Protein 1DP7 (pdb70)

Nearest PDB structures (foldseek):
  1dp7-assembly1_P-2  TM=1.013E+00  e=1.102E-14  unclassified
  7jgr-assembly1_G  TM=5.760E-01  e=4.473E+00  Drosophila melanogaster
  3l7w-assembly1_A-2  TM=4.446E-01  e=2.052E+00  Streptococcus mutans UA159
  2dqr-assembly1_B  TM=5.868E-01  e=4.473E+00  Bacillus subtilis

B-factor: mean 21.24, std 8.52, range [8.78, 52.01]

Secondary structure (DSSP, 8-state):
-HHHHHHHEEEEEEEEEEHHHHHHHHHHHHHHTT-PPP-HHHHHHHHHHHSTT-EEEEESSTT--EEEEEEEEE--

Foldseek 3Di:
DLVVCVQWKAFAPDDKDFLVVVVVVVVVVCVVVVHDDDDSVVVVVVVCVRYPDWDWDFDDDPPRTGIIGHGMDTPD

Structure (mmCIF, N/CA/C/O backbone):
data_1DP7
#
_entry.id   1DP7
#
_cell.length_a   72.843
_cell.length_b   42.752
_cell.length_c   52.277
_cell.angle_alpha   90.00
_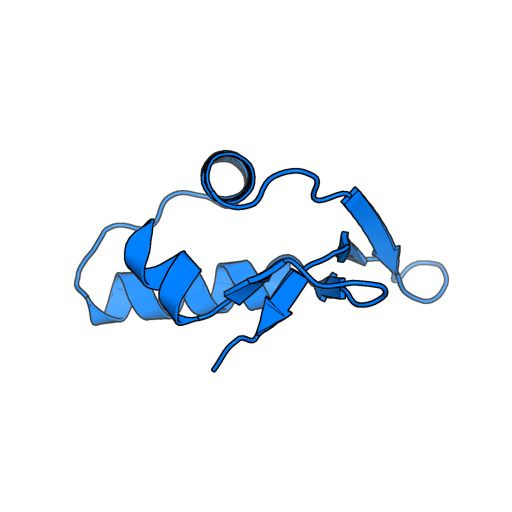cell.angle_beta   109.21
_cell.angle_gamma   90.00
#
_symmetry.space_group_name_H-M   'C 1 2 1'
#
loop_
_entity.id
_entity.type
_entity.pdbx_description
1 polymer "DNA (5'-D(*CP*GP*(BRU)P*TP*AP*CP*CP*AP*(BRU)P*GP*GP*TP*AP*AP*CP*G)-3')"
2 polymer 'MHC CLASS II TRANSCRIPTION FACTOR HRFX1'
3 non-polymer 1,2-ETHANEDIOL
4 non-polymer DI(HYDROXYETHYL)ETHER
5 water water
#
loop_
_atom_site.group_PDB
_atom_site.id
_atom_site.type_symbol
_atom_site.label_atom_id
_atom_site.label_alt_id
_atom_site.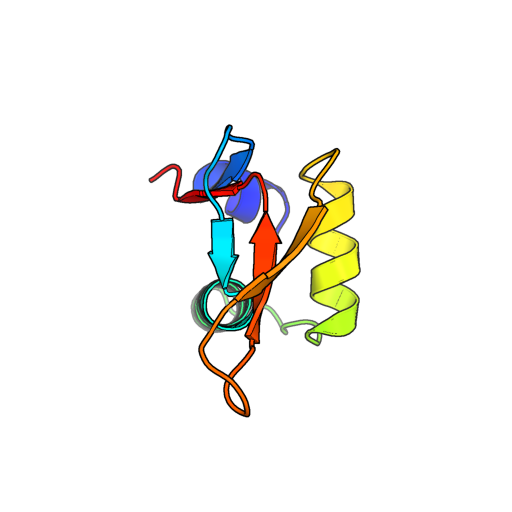label_comp_id
_atom_site.label_asym_id
_atom_site.label_entity_id
_atom_site.label_seq_id
_atom_site.pdbx_PDB_ins_code
_atom_site.Cartn_x
_atom_site.Cartn_y
_atom_site.Cartn_z
_atom_site.occupancy
_atom_site.B_iso_or_equiv
_atom_site.auth_seq_id
_atom_site.auth_comp_id
_atom_site.auth_asym_id
_atom_site.auth_atom_id
_atom_site.pdbx_PDB_model_num
ATOM 326 N N . THR B 2 1 ? 37.045 22.126 31.784 1.00 25.27 1 THR P N 1
ATOM 327 C CA . THR B 2 1 ? 36.359 21.757 33.035 1.00 25.04 1 THR P CA 1
ATOM 328 C C . THR B 2 1 ? 35.913 22.981 33.868 1.00 23.67 1 THR P C 1
ATOM 329 O O . THR B 2 1 ? 35.383 22.816 34.965 1.00 23.34 1 THR P O 1
ATOM 333 N N . VAL B 2 2 ? 36.137 24.196 33.354 1.00 23.34 2 VAL P N 1
ATOM 334 C CA . VAL B 2 2 ? 35.726 25.412 34.074 1.00 22.72 2 VAL P CA 1
ATOM 335 C C . VAL B 2 2 ? 34.212 25.408 34.320 1.00 22.10 2 VAL P C 1
ATOM 336 O O . VAL B 2 2 ? 33.740 25.595 35.441 1.00 22.39 2 VAL P O 1
ATOM 340 N N . GLN B 2 3 ? 33.420 25.152 33.277 1.00 21.16 3 GLN P N 1
ATOM 341 C CA . GLN B 2 3 ? 31.983 25.159 33.517 1.00 21.35 3 GLN P CA 1
ATOM 342 C C . GLN B 2 3 ? 31.529 24.000 34.405 1.00 19.33 3 GLN P C 1
ATOM 343 O O . GLN B 2 3 ? 30.632 24.138 35.232 1.00 21.33 3 GLN P O 1
ATOM 349 N N . TRP B 2 4 ? 32.170 22.833 34.281 1.00 20.67 4 TRP P N 1
ATOM 350 C CA . TRP B 2 4 ? 31.782 21.739 35.163 1.00 19.55 4 TRP P CA 1
ATOM 351 C C . TRP B 2 4 ? 32.047 22.189 36.662 1.00 17.95 4 TRP P C 1
ATOM 352 O O . TRP B 2 4 ? 31.256 21.915 37.582 1.00 18.83 4 TRP P O 1
ATOM 363 N N . LEU B 2 5 ? 33.164 22.857 36.891 1.00 17.27 5 LEU P N 1
ATOM 364 C CA . LEU B 2 5 ? 33.460 23.304 38.245 1.00 16.57 5 LEU P CA 1
ATOM 365 C C . LEU B 2 5 ? 32.387 24.279 38.719 1.00 16.96 5 LEU P C 1
ATOM 366 O O . LEU B 2 5 ? 31.843 24.139 39.797 1.00 18.02 5 LEU P O 1
ATOM 371 N N . LEU B 2 6 ? 32.085 25.245 37.882 1.00 18.66 6 LEU P N 1
ATOM 372 C CA . LEU B 2 6 ? 31.063 26.245 38.276 1.00 19.83 6 LEU P CA 1
ATOM 373 C C . LEU B 2 6 ? 29.680 25.637 38.502 1.00 20.71 6 LEU P C 1
ATOM 374 O O . LEU B 2 6 ? 28.905 26.115 39.356 1.00 21.78 6 LEU P O 1
ATOM 379 N N . ASP B 2 7 ? 29.350 24.574 37.755 1.00 21.80 7 ASP P N 1
ATOM 380 C CA . ASP B 2 7 ? 28.063 23.878 37.894 1.00 21.61 7 ASP P CA 1
ATOM 381 C C . ASP B 2 7 ? 27.975 23.007 39.132 1.00 21.85 7 ASP P C 1
ATOM 382 O O . ASP B 2 7 ? 26.908 22.749 39.644 1.00 22.34 7 ASP P O 1
ATOM 387 N N . ASN B 2 8 ? 29.118 22.596 39.662 1.00 19.47 8 ASN P N 1
ATOM 388 C CA . ASN B 2 8 ? 29.110 21.727 40.791 1.00 19.97 8 ASN P CA 1
ATOM 389 C C . ASN B 2 8 ? 29.596 22.325 42.115 1.00 18.36 8 ASN P C 1
ATOM 390 O O . ASN B 2 8 ? 29.268 21.772 43.174 1.00 18.95 8 ASN P O 1
ATOM 395 N N . TYR B 2 9 ? 30.323 23.447 42.064 1.00 17.18 9 TYR P N 1
ATOM 396 C CA . TYR B 2 9 ? 30.867 24.053 43.298 1.00 17.84 9 TYR P CA 1
ATOM 397 C C . TYR B 2 9 ? 30.744 25.567 43.244 1.00 18.03 9 TYR P C 1
ATOM 398 O O . TYR B 2 9 ? 30.596 26.126 42.168 1.00 18.24 9 TYR P O 1
ATOM 407 N N . GLU B 2 10 ? 30.841 26.205 44.419 1.00 18.13 10 GLU P N 1
ATOM 408 C CA . GLU B 2 10 ? 30.785 27.670 44.512 1.00 19.17 10 GLU P CA 1
ATOM 409 C C . GLU B 2 10 ? 31.532 28.134 45.754 1.00 18.22 10 GLU P C 1
ATOM 410 O O . GLU B 2 10 ? 31.622 27.391 46.720 1.00 17.94 10 GLU P O 1
ATOM 416 N N . THR B 2 11 ? 32.034 29.361 45.705 1.00 18.58 11 THR P N 1
ATOM 417 C CA . THR B 2 11 ? 32.732 29.969 46.846 1.00 18.34 11 THR P CA 1
ATOM 418 C C . THR B 2 11 ? 31.635 30.179 47.870 1.00 17.71 11 THR P C 1
ATOM 419 O O . THR B 2 11 ? 30.445 30.383 47.532 1.00 17.45 11 THR P O 1
ATOM 423 N N . ALA B 2 12 ? 32.021 30.089 49.140 1.00 16.44 12 ALA P N 1
ATOM 424 C CA . ALA B 2 12 ? 31.051 30.223 50.214 1.00 17.19 12 ALA P CA 1
ATOM 425 C C . ALA B 2 12 ? 31.827 30.561 51.467 1.00 17.15 12 ALA P C 1
ATOM 426 O O . ALA B 2 12 ? 33.040 30.405 51.497 1.00 17.72 12 ALA P O 1
ATOM 428 N N . GLU B 2 13 ? 31.117 30.981 52.501 1.00 16.14 13 GLU P N 1
ATOM 429 C CA . GLU B 2 13 ? 31.710 31.385 53.727 1.00 16.51 13 GLU P CA 1
ATOM 430 C C . GLU B 2 13 ? 31.673 30.385 54.841 1.00 15.56 13 GLU P C 1
ATOM 431 O O . GLU B 2 13 ? 30.686 29.684 55.040 1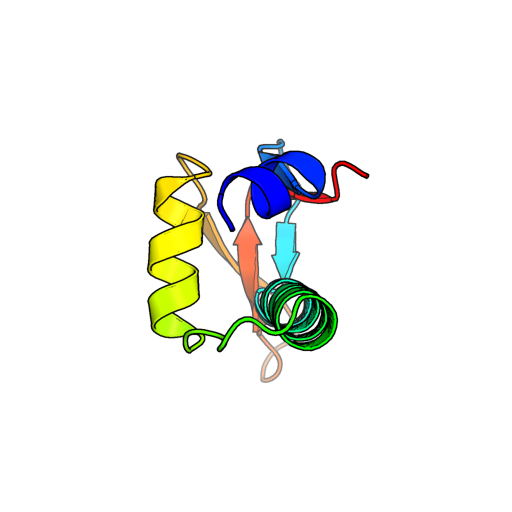.00 15.47 13 GLU P O 1
ATOM 437 N N . GLY B 2 14 ? 32.821 30.225 55.475 1.00 14.42 14 GLY P N 1
ATOM 438 C CA . GLY B 2 14 ? 32.894 29.400 56.667 1.00 17.01 14 GLY P CA 1
ATOM 439 C C . GLY B 2 14 ? 32.808 27.895 56.504 1.00 17.74 14 GLY P C 1
ATOM 440 O O . GLY B 2 14 ? 32.624 27.184 57.498 1.00 19.25 14 GLY P O 1
ATOM 441 N N . VAL B 2 15 ? 32.976 27.419 55.287 1.00 16.73 15 VAL P N 1
ATOM 442 C CA . VAL B 2 15 ? 32.907 25.985 55.023 1.00 16.80 15 VAL P CA 1
ATOM 443 C C . VAL B 2 15 ? 34.080 25.550 54.145 1.00 15.23 15 VAL P C 1
ATOM 444 O O . VAL B 2 15 ? 34.688 26.344 53.442 1.00 15.74 15 VAL P O 1
ATOM 448 N N . SER B 2 16 ? 34.452 24.294 54.247 1.00 16.61 16 SER P N 1
ATOM 449 C CA . SER B 2 16 ? 35.563 23.791 53.443 1.00 17.14 16 SER P CA 1
ATOM 450 C C . SER B 2 16 ? 35.247 22.394 52.898 1.00 16.84 16 SER P C 1
ATOM 451 O O . SER B 2 16 ? 34.280 21.728 53.330 1.00 18.24 16 SER P O 1
ATOM 454 N N . LEU B 2 17 ? 36.071 21.972 51.951 1.00 15.24 17 LEU P N 1
ATOM 455 C CA . LEU B 2 17 ? 35.973 20.648 51.308 1.00 14.95 17 LEU P CA 1
ATOM 456 C C . LEU B 2 17 ? 37.339 20.015 51.253 1.00 13.31 17 LEU P C 1
ATOM 457 O O . LEU B 2 17 ? 38.316 20.682 50.977 1.00 14.20 17 LEU P O 1
ATOM 462 N N . PRO B 2 18 ? 37.446 18.713 51.564 1.00 13.40 18 PRO P N 1
ATOM 463 C CA . PRO B 2 18 ? 38.753 18.096 51.491 1.00 13.33 18 PRO P CA 1
ATOM 464 C C . PRO B 2 18 ? 39.209 18.150 50.036 1.00 12.22 18 PRO P C 1
ATOM 465 O O . PRO B 2 18 ? 38.367 17.908 49.114 1.00 13.60 18 PRO P O 1
ATOM 469 N N . ARG B 2 19 ? 40.500 18.394 49.799 1.00 12.34 19 ARG P N 1
ATOM 470 C CA . ARG B 2 19 ? 40.955 18.432 48.420 1.00 12.65 19 ARG P CA 1
ATOM 471 C C . ARG B 2 19 ? 40.802 17.105 47.701 1.00 14.62 19 ARG P C 1
ATOM 472 O O . ARG B 2 19 ? 40.443 17.063 46.512 1.00 15.40 19 ARG P O 1
ATOM 480 N N . SER B 2 20 ? 41.026 15.996 48.417 1.00 13.88 20 SER P N 1
ATOM 481 C CA . SER B 2 20 ? 40.935 14.676 47.751 1.00 15.79 20 SER P CA 1
ATOM 482 C C . SER B 2 20 ? 39.544 14.336 47.163 1.00 15.40 20 SER P C 1
ATOM 483 O O . SER B 2 20 ? 39.445 13.819 46.050 1.00 15.02 20 SER P O 1
ATOM 486 N N . THR B 2 21 ? 38.501 14.615 47.919 1.00 16.72 21 THR P N 1
ATOM 487 C CA . THR B 2 21 ? 37.185 14.222 47.406 1.00 17.91 21 THR P CA 1
ATOM 488 C C . THR B 2 21 ? 36.828 15.119 46.229 1.00 17.48 21 THR P C 1
ATOM 489 O O . THR B 2 21 ? 36.221 14.657 45.274 1.00 17.52 21 THR P O 1
ATOM 493 N N . LEU B 2 22 ? 37.276 16.370 46.243 1.00 17.07 22 LEU P N 1
ATOM 494 C CA . LEU B 2 22 ? 37.005 17.232 45.109 1.00 15.01 22 LEU P CA 1
ATOM 495 C C . LEU B 2 22 ? 37.775 16.711 43.872 1.00 12.49 22 LEU P C 1
ATOM 496 O O . LEU B 2 22 ? 37.184 16.582 42.780 1.00 11.61 22 LEU P O 1
ATOM 501 N N . TYR B 2 23 ? 39.065 16.359 44.031 1.00 10.83 23 TYR P N 1
ATOM 502 C CA . TYR B 2 23 ? 39.831 15.865 42.904 1.00 11.39 23 TYR P CA 1
ATOM 503 C C . TYR B 2 23 ? 39.247 14.513 42.467 1.00 11.65 23 TYR P C 1
ATOM 504 O O . TYR B 2 23 ? 39.166 14.236 41.274 1.00 12.79 23 TYR P O 1
ATOM 513 N N . ASN B 2 24 ? 38.844 13.701 43.444 1.00 13.14 24 ASN P N 1
ATOM 514 C CA . ASN B 2 24 ? 38.220 12.426 43.093 1.00 13.57 24 ASN P CA 1
ATOM 515 C C . ASN B 2 24 ? 36.944 12.609 42.251 1.00 13.72 24 ASN P C 1
ATOM 516 O O . ASN B 2 24 ? 36.686 11.827 41.332 1.00 14.74 24 ASN P O 1
ATOM 521 N N . HIS B 2 25 ? 36.140 13.622 42.557 1.00 13.00 25 HIS P N 1
ATOM 522 C CA . HIS B 2 25 ? 34.951 13.883 41.768 1.00 13.16 25 HIS P CA 1
ATOM 523 C C . HIS B 2 25 ? 35.399 14.295 40.348 1.00 13.71 25 HIS P C 1
ATOM 524 O O . HIS B 2 25 ? 34.831 13.891 39.320 1.00 13.63 25 HIS P O 1
ATOM 531 N N . TYR B 2 26 ? 36.404 15.173 40.271 1.00 12.62 26 TYR P N 1
ATOM 532 C CA . TYR B 2 26 ? 36.913 15.565 38.951 1.00 13.51 26 TYR P CA 1
ATOM 533 C C . TYR B 2 26 ? 37.374 14.350 38.129 1.00 14.58 26 TYR P C 1
ATOM 534 O O . TYR B 2 26 ? 37.182 14.308 36.900 1.00 15.27 26 TYR P O 1
ATOM 543 N N . LEU B 2 27 ? 38.014 13.375 38.773 1.00 15.45 27 LEU P N 1
ATOM 544 C CA . LEU B 2 27 ? 38.486 12.220 38.027 1.00 16.84 27 LEU P CA 1
ATOM 545 C C . LEU B 2 27 ? 37.305 11.413 37.481 1.00 17.76 27 LEU P C 1
ATOM 546 O O . LEU B 2 27 ? 37.384 10.847 36.382 1.00 18.66 27 LEU P O 1
ATOM 551 N N . LEU B 2 28 ? 36.209 11.354 38.230 1.00 18.66 28 LEU P N 1
ATOM 552 C CA . LEU B 2 28 ? 35.038 10.626 37.683 1.00 21.11 28 LEU P CA 1
ATOM 553 C C . LEU B 2 28 ? 34.469 11.374 36.485 1.00 22.35 28 LEU P C 1
ATOM 554 O O . LEU B 2 28 ? 34.100 10.781 35.453 1.00 23.94 28 LEU P O 1
ATOM 559 N N . HIS B 2 29 ? 34.368 12.695 36.607 1.00 22.20 29 HIS P N 1
ATOM 560 C CA . HIS B 2 29 ? 33.863 13.509 35.528 1.00 21.88 29 HIS P CA 1
ATOM 561 C C . HIS B 2 29 ? 34.713 13.321 34.298 1.00 22.92 29 HIS P C 1
ATOM 562 O O . HIS B 2 29 ? 34.193 13.181 33.180 1.00 21.07 29 HIS P O 1
ATOM 569 N N . SER B 2 30 ? 36.029 13.324 34.486 1.00 22.26 30 SER P N 1
ATOM 570 C CA . SER B 2 30 ? 36.943 13.195 33.377 1.00 23.87 30 SER P CA 1
ATOM 571 C C . SER B 2 30 ? 36.737 11.838 32.692 1.00 26.09 30 SER P C 1
ATOM 572 O O . SER B 2 30 ? 36.600 11.766 31.466 1.00 27.18 30 SER P O 1
ATOM 575 N N . GLN B 2 31 ? 36.698 10.781 33.488 1.00 27.21 31 GLN P N 1
ATOM 576 C CA . GLN B 2 31 ? 36.521 9.429 32.954 1.00 30.19 31 GLN P CA 1
ATOM 577 C C . GLN B 2 31 ? 35.178 9.317 32.249 1.00 31.69 31 GLN P C 1
ATOM 578 O O . GLN B 2 31 ? 35.091 8.784 31.143 1.00 32.16 31 GLN P O 1
ATOM 584 N N . GLU B 2 32 ? 34.131 9.812 32.888 1.00 32.85 32 GLU P N 1
ATOM 585 C CA . GLU B 2 32 ? 32.816 9.734 32.284 1.00 35.12 32 GLU P CA 1
ATOM 586 C C . GLU B 2 32 ? 32.681 10.514 31.001 1.00 35.56 32 GLU P C 1
ATOM 587 O O . GLU B 2 32 ? 31.945 10.092 30.102 1.00 36.30 32 GLU P O 1
ATOM 593 N N . GLN B 2 33 ? 33.383 11.635 30.896 1.00 35.71 33 GLN P N 1
ATOM 594 C CA . GLN B 2 33 ? 33.313 12.451 29.691 1.00 36.04 33 GLN P CA 1
ATOM 595 C C . GLN B 2 33 ? 34.437 12.160 28.700 1.00 35.98 33 GLN P C 1
ATOM 596 O O . GLN B 2 33 ? 34.602 12.892 27.729 1.00 36.94 33 GLN P O 1
ATOM 602 N N . LYS B 2 34 ? 35.193 11.093 28.935 1.00 36.06 34 LYS P N 1
ATOM 603 C CA . LYS B 2 34 ? 36.309 10.731 28.056 1.00 36.35 34 LYS P CA 1
ATOM 604 C C . LYS B 2 34 ? 37.315 11.850 27.880 1.00 36.26 34 LYS P C 1
ATOM 605 O O . LYS B 2 34 ? 37.736 12.146 26.753 1.00 36.20 34 LYS P O 1
ATOM 611 N N . LEU B 2 35 ? 37.703 12.481 28.989 1.00 35.99 35 LEU P N 1
ATOM 612 C CA . LEU B 2 35 ? 38.690 13.570 28.974 1.00 35.02 35 LEU P CA 1
ATOM 613 C C . LEU B 2 35 ? 39.903 13.067 29.766 1.00 34.11 35 LEU P C 1
ATOM 614 O O . LEU B 2 35 ? 39.728 12.395 30.773 1.00 33.01 35 LEU P O 1
ATOM 619 N N . GLU B 2 36 ? 41.127 13.354 29.328 1.00 33.47 36 GLU P N 1
ATOM 620 C CA . GLU B 2 36 ? 42.274 12.857 30.091 1.00 32.45 36 GLU P CA 1
ATOM 621 C C . GLU B 2 36 ? 42.476 13.804 31.273 1.00 29.15 36 GLU P C 1
ATOM 622 O O . GLU B 2 36 ? 42.683 14.996 31.109 1.00 28.21 36 GLU P O 1
ATOM 628 N N . PRO B 2 37 ? 42.383 13.270 32.486 1.00 27.06 37 PRO P N 1
ATOM 629 C CA . PRO B 2 37 ? 42.542 14.095 33.695 1.00 23.84 37 PRO P CA 1
ATOM 630 C C . PRO B 2 37 ? 43.928 14.626 33.917 1.00 21.62 37 PRO P C 1
ATOM 631 O O . PRO B 2 37 ? 44.886 13.948 33.598 1.00 22.03 37 PRO P O 1
ATOM 635 N N . VAL B 2 38 ? 44.014 15.837 34.471 1.00 18.10 38 VAL P N 1
ATOM 636 C CA . VAL B 2 38 ? 45.318 16.428 34.815 1.00 17.45 38 VAL P CA 1
ATOM 637 C C . VAL B 2 38 ? 45.615 15.908 36.218 1.00 15.76 38 VAL P C 1
ATOM 638 O O . VAL B 2 38 ? 44.742 15.354 36.863 1.00 17.17 38 VAL P O 1
ATOM 642 N N . ASN B 2 39 ? 46.854 16.071 36.684 1.00 15.97 39 ASN P N 1
ATOM 643 C CA . ASN B 2 39 ? 47.181 15.579 38.004 1.00 14.56 39 ASN P CA 1
ATOM 644 C C . ASN B 2 39 ? 46.706 16.557 39.105 1.00 13.17 39 ASN P C 1
ATOM 645 O O . ASN B 2 39 ? 46.143 17.640 38.835 1.00 11.95 39 ASN P O 1
ATOM 650 N N . ALA B 2 40 ? 46.875 16.161 40.363 1.00 12.26 40 ALA P N 1
ATOM 651 C CA . ALA B 2 40 ? 46.355 16.962 41.488 1.00 11.11 40 ALA P CA 1
ATOM 652 C C . ALA B 2 40 ? 46.977 18.359 41.568 1.00 11.38 40 ALA P C 1
ATOM 653 O O . ALA B 2 40 ? 46.259 19.304 41.877 1.00 11.71 40 ALA P O 1
ATOM 655 N N . ALA B 2 41 ? 48.257 18.508 41.233 1.00 11.31 41 ALA P N 1
ATOM 656 C CA . ALA B 2 41 ? 48.894 19.818 41.285 1.00 12.75 41 ALA P CA 1
ATOM 657 C C . ALA B 2 41 ? 48.279 20.729 40.189 1.00 11.98 41 ALA P C 1
ATOM 658 O O . ALA B 2 41 ? 47.929 21.894 40.437 1.00 12.30 41 ALA P O 1
ATOM 660 N N . SER B 2 42 ? 48.170 20.187 38.973 1.00 12.71 42 SER P N 1
ATOM 661 C CA . SER B 2 42 ? 47.584 20.939 37.866 1.00 13.18 42 SER P CA 1
ATOM 662 C C . SER B 2 42 ? 46.126 21.275 38.192 1.00 13.60 42 SER P C 1
ATOM 663 O O . SER B 2 42 ? 45.633 22.364 37.867 1.00 14.20 42 SER P O 1
ATOM 666 N N . PHE B 2 43 ? 45.434 20.358 38.861 1.00 12.40 43 PHE P N 1
ATOM 667 C CA . PHE B 2 43 ? 44.042 20.635 39.216 1.00 13.37 43 PHE P CA 1
ATOM 668 C C . PHE B 2 43 ? 43.993 21.773 40.222 1.00 12.35 43 PHE P C 1
ATOM 669 O O . PHE B 2 43 ? 43.047 22.583 40.195 1.00 12.60 43 PHE P O 1
ATOM 677 N N . GLY B 2 44 ? 44.968 21.851 41.129 1.00 12.44 44 GLY P N 1
ATOM 678 C CA . GLY B 2 44 ? 44.992 22.978 42.057 1.00 11.30 44 GLY P CA 1
ATOM 679 C C . GLY B 2 44 ? 45.146 24.286 41.265 1.00 12.43 44 GLY P C 1
ATOM 680 O O . GLY B 2 44 ? 44.552 25.306 41.638 1.00 13.11 44 GLY P O 1
ATOM 681 N N . LYS B 2 45 ? 45.948 24.258 40.201 1.00 12.05 45 LYS P N 1
ATOM 682 C CA . LYS B 2 45 ? 46.105 25.506 39.414 1.00 14.20 45 LYS P CA 1
ATOM 683 C C . LYS B 2 45 ? 44.774 25.852 38.780 1.00 15.06 45 LYS P C 1
ATOM 684 O O . LYS B 2 45 ? 44.349 26.996 38.800 1.00 17.14 45 LYS P O 1
ATOM 690 N N . LEU B 2 46 ? 44.094 24.844 38.268 1.00 13.67 46 LEU P N 1
ATOM 691 C CA . LEU B 2 46 ? 42.802 25.094 37.594 1.00 16.73 46 LEU P CA 1
ATOM 692 C C . LEU B 2 46 ? 41.757 25.654 38.566 1.00 17.23 46 LEU P C 1
ATOM 693 O O . LEU B 2 46 ? 41.103 26.688 38.297 1.00 19.71 46 LEU P O 1
ATOM 698 N N . ILE B 2 47 ? 41.625 25.047 39.739 1.00 18.13 47 ILE P N 1
ATOM 699 C CA . ILE B 2 47 ? 40.561 25.476 40.603 1.00 18.74 47 ILE P CA 1
ATOM 700 C C . ILE B 2 47 ? 40.798 26.862 41.139 1.00 19.98 47 ILE P C 1
ATOM 701 O O . ILE B 2 47 ? 39.832 27.590 41.365 1.00 19.78 47 ILE P O 1
ATOM 706 N N . ARG B 2 48 ? 42.048 27.241 41.322 1.00 20.20 48 ARG P N 1
ATOM 707 C CA . ARG B 2 48 ? 42.306 28.599 41.818 1.00 22.26 48 ARG P CA 1
ATOM 708 C C . ARG B 2 48 ? 42.136 29.618 40.699 1.00 23.17 48 ARG P C 1
ATOM 709 O O . ARG B 2 48 ? 42.042 30.826 40.970 1.00 23.82 48 ARG P O 1
ATOM 717 N N . SER B 2 49 ? 42.073 29.158 39.448 1.00 22.50 49 SER P N 1
ATOM 718 C CA . SER B 2 49 ? 41.867 30.107 38.335 1.00 22.72 49 SER P CA 1
ATOM 719 C C . SER B 2 49 ? 40.367 30.332 38.184 1.00 21.84 49 SER P C 1
ATOM 720 O O . SER B 2 49 ? 39.948 31.250 37.470 1.00 24.72 49 SER P O 1
ATOM 723 N N . VAL B 2 50 ? 39.562 29.497 38.830 1.00 20.55 50 VAL P N 1
ATOM 724 C CA . VAL B 2 50 ? 38.110 29.559 38.745 1.00 20.62 50 VAL P CA 1
ATOM 725 C C . VAL B 2 50 ? 37.478 30.171 39.983 1.00 21.70 50 VAL P C 1
ATOM 726 O O . VAL B 2 50 ? 36.576 31.007 39.867 1.00 23.26 50 VAL P O 1
ATOM 730 N N . PHE B 2 51 ? 37.918 29.728 41.162 1.00 20.82 51 PHE P N 1
ATOM 731 C CA . PHE B 2 51 ? 37.393 30.226 42.419 1.00 22.00 51 PHE P CA 1
ATOM 732 C C . PHE B 2 51 ? 38.432 31.099 43.080 1.00 24.54 51 PHE P C 1
ATOM 733 O O . PHE B 2 51 ? 39.457 30.628 43.523 1.00 24.79 51 PHE P O 1
ATOM 741 N N . MET B 2 52 ? 38.138 32.389 43.138 1.00 25.84 52 MET P N 1
ATOM 742 C CA . MET B 2 52 ? 39.049 33.374 43.706 1.00 27.36 52 MET P CA 1
ATOM 743 C C . MET B 2 52 ? 39.050 33.361 45.214 1.00 25.41 52 MET P C 1
ATOM 744 O O . MET B 2 52 ? 38.008 33.217 45.820 1.00 26.73 52 MET P O 1
ATOM 749 N N . GLY B 2 53 ? 40.209 33.514 45.840 1.00 24.14 53 GLY P N 1
ATOM 750 C CA . GLY B 2 53 ? 40.230 33.604 47.293 1.00 22.46 53 GLY P CA 1
ATOM 751 C C . GLY B 2 53 ? 40.191 32.342 48.136 1.00 21.75 53 GLY P C 1
ATOM 752 O O . GLY B 2 53 ? 39.993 32.412 49.366 1.00 21.11 53 GLY P O 1
ATOM 753 N N . LEU B 2 54 ? 40.383 31.184 47.520 1.00 20.72 54 LEU P N 1
ATOM 754 C CA . LEU B 2 54 ? 40.356 29.981 48.330 1.00 21.19 54 LEU P CA 1
ATOM 755 C C . LEU B 2 54 ? 41.546 29.964 49.289 1.00 21.35 54 LEU P C 1
ATOM 756 O O . LEU B 2 54 ? 42.642 30.387 48.936 1.00 22.46 54 LEU P O 1
ATOM 761 N N . ARG B 2 55 ? 41.317 29.480 50.491 1.00 20.11 55 ARG P N 1
ATOM 762 C CA . ARG B 2 55 ? 42.366 29.384 51.503 1.00 20.04 55 ARG P CA 1
ATOM 763 C C . ARG B 2 55 ? 42.722 27.922 51.781 1.00 19.51 55 ARG P C 1
ATOM 764 O O . ARG B 2 55 ? 41.988 26.991 51.409 1.00 20.08 55 ARG P O 1
ATOM 772 N N . THR B 2 56 ? 43.887 27.718 52.362 1.00 18.65 56 THR P N 1
ATOM 773 C CA . THR B 2 56 ? 44.337 26.365 52.623 1.00 18.16 56 THR P CA 1
ATOM 774 C C . THR B 2 56 ? 44.197 26.062 54.091 1.00 17.03 56 THR P C 1
ATOM 775 O O . THR B 2 56 ? 44.601 26.873 54.910 1.00 17.72 56 THR P O 1
ATOM 779 N N . ARG B 2 57 ? 43.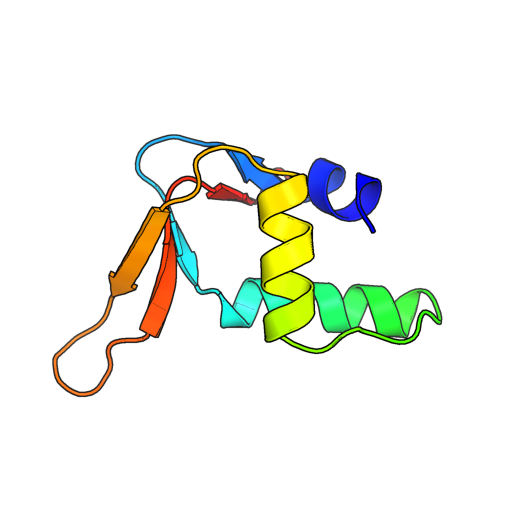579 24.923 54.448 1.00 13.87 57 ARG P N 1
ATOM 780 C CA . ARG B 2 57 ? 43.568 24.501 55.841 1.00 14.38 57 ARG P CA 1
ATOM 781 C C . ARG B 2 57 ? 43.912 23.012 55.821 1.00 12.85 57 ARG P C 1
ATOM 782 O O . ARG B 2 57 ? 43.816 22.365 54.752 1.00 13.01 57 ARG P O 1
ATOM 790 N N . ARG B 2 58 ? 44.360 22.489 56.976 1.00 12.20 58 ARG P N 1
ATOM 791 C CA . ARG B 2 58 ? 44.642 21.077 57.124 1.00 11.61 58 ARG P CA 1
ATOM 792 C C . ARG B 2 58 ? 43.918 20.682 58.375 1.00 12.43 5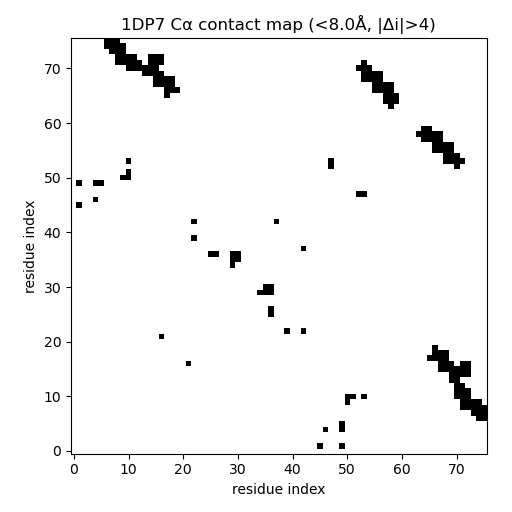8 ARG P C 1
ATOM 793 O O . ARG B 2 58 ? 44.311 21.059 59.493 1.00 13.95 58 ARG P O 1
ATOM 801 N N . LEU B 2 59 ? 42.835 19.945 58.156 1.00 12.48 59 LEU P N 1
ATOM 802 C CA . LEU B 2 59 ? 41.908 19.555 59.197 1.00 13.25 59 LEU P CA 1
ATOM 803 C C . LEU B 2 59 ? 42.019 18.126 59.524 1.00 15.02 59 LEU P C 1
ATOM 804 O O . LEU B 2 59 ? 42.239 17.284 58.617 1.00 16.80 59 LEU P O 1
ATOM 809 N N . GLY B 2 60 ? 41.844 17.825 60.801 1.00 14.98 60 GLY P N 1
ATOM 810 C CA . GLY B 2 60 ? 41.946 16.448 61.260 1.00 16.01 60 GLY P CA 1
ATOM 811 C C . GLY B 2 60 ? 42.685 16.361 62.583 1.00 17.27 60 GLY P C 1
ATOM 812 O O . GLY B 2 60 ? 43.378 17.332 62.956 1.00 16.42 60 GLY P O 1
ATOM 813 N N . THR B 2 61 ? 42.620 15.199 63.258 1.00 18.39 61 THR P N 1
ATOM 814 C CA . THR B 2 61 ? 43.317 15.034 64.527 1.00 18.85 61 THR P CA 1
ATOM 815 C C . THR B 2 61 ? 44.800 14.834 64.278 1.00 18.61 61 THR P C 1
ATOM 816 O O . THR B 2 61 ? 45.236 14.595 63.146 1.00 18.79 61 THR P O 1
ATOM 820 N N . ARG B 2 62 ? 45.620 14.958 65.313 1.00 18.94 62 ARG P N 1
ATOM 821 C CA . ARG B 2 62 ? 47.045 14.796 65.108 1.00 19.17 62 ARG P CA 1
ATOM 822 C C . ARG B 2 62 ? 47.420 13.523 64.362 1.00 19.39 62 ARG P C 1
ATOM 823 O O . ARG B 2 62 ? 46.915 12.435 64.675 1.00 21.28 62 ARG P O 1
ATOM 831 N N . GLY B 2 63 ? 48.319 13.674 63.395 1.00 18.83 63 GLY P N 1
ATOM 832 C CA . GLY B 2 63 ? 48.792 12.571 62.577 1.00 20.08 63 GLY P CA 1
ATOM 833 C C . GLY B 2 63 ? 47.842 12.258 61.443 1.00 19.70 63 GLY P C 1
ATOM 834 O O . GLY B 2 63 ? 48.168 11.447 60.568 1.00 21.29 63 GLY P O 1
ATOM 835 N N . ASN B 2 64 ? 46.700 12.943 61.439 1.00 19.06 64 ASN P N 1
ATOM 836 C CA . ASN B 2 64 ? 45.662 12.668 60.437 1.00 19.07 64 ASN P CA 1
ATOM 837 C C . ASN B 2 64 ? 45.1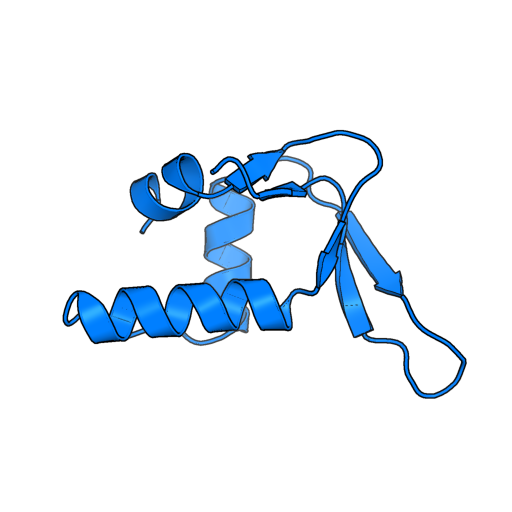85 13.900 59.704 1.00 17.05 64 ASN P C 1
ATOM 838 O O . ASN B 2 64 ? 44.112 13.868 59.081 1.00 17.90 64 ASN P O 1
ATOM 843 N N . SER B 2 65 ? 45.926 15.000 59.783 1.00 15.86 65 SER P N 1
ATOM 844 C CA . SER B 2 65 ? 45.547 16.244 59.086 1.00 15.99 65 SER P CA 1
ATOM 845 C C . SER B 2 65 ? 45.511 16.020 57.557 1.00 13.76 65 SER P C 1
ATOM 846 O O . SER B 2 65 ? 46.440 15.423 56.985 1.00 16.97 65 SER P O 1
ATOM 849 N N . LYS B 2 66 ? 44.489 16.596 56.909 1.00 13.76 66 LYS P N 1
ATOM 850 C CA . LYS B 2 66 ? 44.351 16.499 55.453 1.00 13.41 66 LYS P CA 1
ATOM 851 C C . LYS B 2 66 ? 44.006 17.841 54.873 1.00 12.74 66 LYS P C 1
ATOM 852 O O . LYS B 2 66 ? 43.270 18.629 55.496 1.00 14.04 66 LYS P O 1
ATOM 858 N N . TYR B 2 67 ? 44.581 18.133 53.722 1.00 10.47 67 TYR P N 1
ATOM 859 C CA . TYR B 2 67 ? 44.313 19.433 53.106 1.00 10.38 67 TYR P CA 1
ATOM 860 C C . TYR B 2 67 ? 42.901 19.635 52.658 1.00 10.86 67 TYR P C 1
ATOM 861 O O . TYR B 2 67 ? 42.263 18.714 52.116 1.00 11.88 67 TYR P O 1
ATOM 870 N N . HIS B 2 68 ? 42.413 20.858 52.892 1.00 11.57 68 HIS P N 1
ATOM 871 C CA . HIS B 2 68 ? 41.071 21.320 52.484 1.00 13.04 68 HIS P CA 1
ATOM 872 C C . HIS B 2 68 ? 41.181 22.642 51.737 1.00 14.07 68 HIS P C 1
ATOM 873 O O . HIS B 2 68 ? 42.092 23.463 51.965 1.00 15.82 68 HIS P O 1
ATOM 880 N N . TYR B 2 69 ? 40.237 22.856 50.825 1.00 13.39 69 TYR P N 1
ATOM 881 C CA . TYR B 2 69 ? 40.101 24.155 50.153 1.00 14.20 69 TYR P CA 1
ATOM 882 C C . TYR B 2 69 ? 39.059 24.827 51.072 1.00 14.66 69 TYR P C 1
ATOM 883 O O . TYR B 2 69 ? 37.939 24.307 51.230 1.00 16.31 69 TYR P O 1
ATOM 892 N N . TYR B 2 70 ? 39.412 25.926 51.736 1.00 14.91 70 TYR P N 1
ATOM 893 C CA . TYR B 2 70 ? 38.515 26.620 52.663 1.00 15.19 70 TYR P CA 1
ATOM 894 C C . TYR B 2 70 ? 37.864 27.766 51.891 1.00 15.31 70 TYR P C 1
ATOM 895 O O . TYR B 2 70 ? 38.584 28.563 51.268 1.00 17.47 70 TYR P O 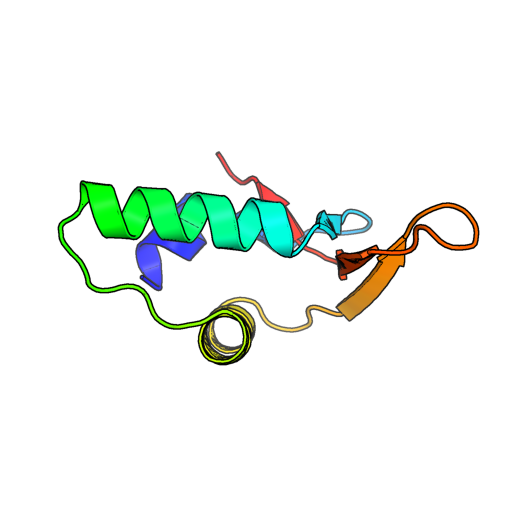1
ATOM 904 N N . GLY B 2 71 ? 36.545 27.827 51.969 1.00 14.50 71 GLY P N 1
ATOM 905 C CA . GLY B 2 71 ? 35.791 28.844 51.237 1.00 15.04 71 GLY P CA 1
ATOM 906 C C . GLY B 2 71 ? 35.087 28.342 49.987 1.00 16.59 71 GLY P C 1
ATOM 907 O O . GLY B 2 71 ? 34.843 29.101 49.033 1.00 16.83 71 GLY P O 1
ATOM 908 N N . LEU B 2 72 ? 34.775 27.054 50.004 1.00 15.90 72 LEU P N 1
ATOM 909 C CA . LEU B 2 72 ? 34.161 26.369 48.857 1.00 15.76 72 LEU P CA 1
ATOM 910 C C . LEU B 2 72 ? 33.151 25.350 49.363 1.00 15.91 72 LEU P C 1
ATOM 911 O O . LEU B 2 72 ? 33.333 24.778 50.444 1.00 16.70 72 LEU P O 1
ATOM 916 N N . ARG B 2 73 ? 32.094 25.133 48.586 1.00 16.72 73 ARG P N 1
ATOM 917 C CA . ARG B 2 73 ? 31.105 24.105 48.916 1.00 17.89 73 ARG P CA 1
ATOM 918 C C . ARG B 2 73 ? 30.501 23.544 47.635 1.00 18.07 73 ARG P C 1
ATOM 919 O O . ARG B 2 73 ? 30.628 24.140 46.565 1.00 17.86 73 ARG P O 1
ATOM 927 N N . ILE B 2 74 ? 29.832 22.393 47.785 1.00 21.03 74 ILE P N 1
ATOM 928 C CA . ILE B 2 74 ? 29.110 21.771 46.679 1.00 24.28 74 ILE P CA 1
ATOM 929 C C . ILE B 2 74 ? 27.966 22.757 46.360 1.00 26.19 74 ILE P C 1
ATOM 930 O O . ILE B 2 74 ? 27.342 23.298 47.272 1.00 25.74 74 ILE P O 1
ATOM 935 N N . LYS B 2 75 ? 27.717 23.026 45.079 1.00 29.85 75 LYS P N 1
ATOM 936 C CA . LYS B 2 75 ? 26.648 23.948 44.701 1.00 33.82 75 LYS P CA 1
ATOM 937 C C . LYS B 2 75 ? 25.439 23.063 44.625 1.00 36.63 75 LYS P C 1
ATOM 938 O O . LYS B 2 75 ? 24.462 23.253 45.328 1.00 38.12 75 LYS P O 1
ATOM 944 N N . ALA B 2 76 ? 25.563 22.083 43.745 1.00 39.74 76 ALA P N 1
ATOM 945 C CA . ALA B 2 76 ? 24.557 21.062 43.475 1.00 42.32 76 ALA P CA 1
ATOM 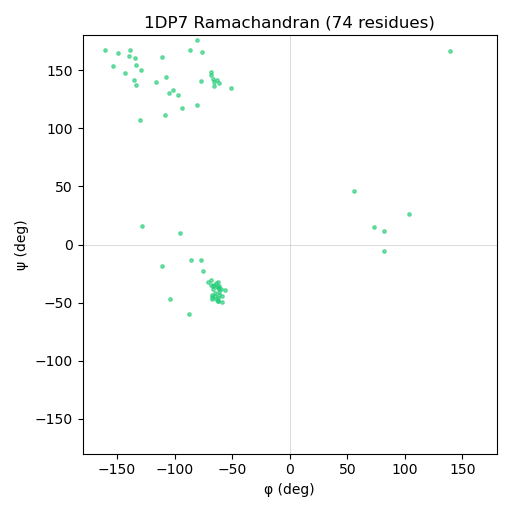946 C C . ALA B 2 76 ? 25.241 19.733 43.771 1.00 43.78 76 ALA P C 1
ATOM 947 O O . ALA B 2 76 ? 24.633 18.888 44.500 1.00 44.94 76 ALA P O 1
#

Solvent-accessible surface area: 5349 Å² total; per-residue (Å²): 69,75,114,33,0,64,75,30,11,47,70,18,167,61,64,35,24,46,55,64,72,0,41,78,66,7,56,97,37,1,124,121,100,176,101,147,67,64,95,60,72,47,2,9,159,42,0,103,76,19,9,143,67,17,161,70,117,148,60,55,101,237,85,91,50,128,98,23,11,70,15,0,118,98,106,107

Radius of gyration: 12.45 Å; Cα contacts (8 Å, |Δi|>4): 96; chains: 1; bounding box: 24×24×37 Å

Sequence (76 aa):
TVQWLLDNYETAEGVSLPRSTLYNHYLLHSQEQKLEPVNAASFGKLIRSVFMGLRTRRLGTRGNSKYHYYGLRIKA